Protein AF-A0A1B6CCC5-F1 (afdb_monomer_lite)

Sequence (140 aa):
PVSEVISKETAPIFQSRTALQINTQFLEAHSNNLQYIFQGARMMYLINPQRKDEAFKLATSLDSSLEGVTIEICTKVLNALQNGEFGDIGDAANDYMTRCHARFPLAQAFGSSSSTTPLISPSLGPWSHVLESQENCVSN

Structure (mmCIF, N/CA/C/O backbone):
data_AF-A0A1B6CCC5-F1
#
_entry.id   AF-A0A1B6CCC5-F1
#
loop_
_atom_site.group_PDB
_atom_site.id
_atom_site.type_symbol
_atom_site.label_atom_id
_atom_site.label_alt_id
_atom_site.label_comp_id
_atom_site.label_asym_id
_atom_site.label_entity_id
_atom_site.label_seq_id
_atom_site.pdbx_PDB_ins_code
_atom_site.Cartn_x
_atom_site.Cartn_y
_atom_site.Cartn_z
_atom_site.occupancy
_atom_site.B_iso_or_equiv
_atom_site.auth_seq_id
_atom_site.auth_comp_id
_atom_site.auth_asym_id
_atom_site.auth_atom_id
_atom_site.pdbx_PDB_model_num
ATOM 1 N N . PRO A 1 1 ? -28.968 2.505 23.396 1.00 71.06 1 PRO A N 1
ATOM 2 C CA . PRO A 1 1 ? -27.725 3.163 22.912 1.00 71.06 1 PRO A CA 1
ATOM 3 C C . PRO A 1 1 ? -27.184 2.433 21.672 1.00 71.06 1 PRO A C 1
ATOM 5 O O . PRO A 1 1 ? -27.009 1.223 21.722 1.00 71.06 1 PRO A O 1
ATOM 8 N N . VAL A 1 2 ? -26.967 3.125 20.548 1.00 88.25 2 VAL A N 1
ATOM 9 C CA . VAL A 1 2 ? -26.541 2.497 19.273 1.00 88.25 2 VAL A CA 1
ATOM 10 C C . VAL A 1 2 ? -25.200 1.757 19.406 1.00 88.25 2 VAL A C 1
ATOM 12 O O . VAL A 1 2 ? -25.023 0.689 18.829 1.00 88.25 2 VAL A O 1
ATOM 15 N N . SER A 1 3 ? -24.286 2.271 20.231 1.00 88.94 3 SER A N 1
ATOM 16 C CA . SER A 1 3 ? -22.985 1.648 20.507 1.00 88.94 3 SER A CA 1
ATOM 17 C C . SER A 1 3 ? -23.089 0.257 21.137 1.00 88.94 3 SER A C 1
ATOM 19 O O . SER A 1 3 ? -22.288 -0.614 20.826 1.00 88.94 3 SER A O 1
ATOM 21 N N . GLU A 1 4 ? -24.081 0.022 21.994 1.00 91.69 4 GLU A N 1
ATOM 22 C CA . GLU A 1 4 ? -24.285 -1.265 22.667 1.00 91.69 4 GLU A CA 1
ATOM 23 C C . GLU A 1 4 ? -24.749 -2.348 21.686 1.00 91.69 4 GLU A C 1
ATOM 25 O O . GLU A 1 4 ? -24.262 -3.476 21.726 1.00 91.69 4 GLU A O 1
ATOM 30 N N . VAL A 1 5 ? -25.624 -1.975 20.745 1.00 93.88 5 VAL A N 1
ATOM 31 C CA . VAL A 1 5 ? -26.058 -2.857 19.655 1.00 93.88 5 VAL A CA 1
ATOM 32 C C . VAL A 1 5 ? -24.872 -3.201 18.758 1.00 93.88 5 VAL A C 1
ATOM 34 O O . VAL A 1 5 ? -24.628 -4.374 18.507 1.00 93.88 5 VAL A O 1
ATOM 37 N N . ILE A 1 6 ? -24.084 -2.205 18.339 1.00 91.00 6 ILE A N 1
ATOM 38 C CA . ILE A 1 6 ? -22.898 -2.438 17.500 1.00 91.00 6 ILE A CA 1
ATOM 39 C C . ILE A 1 6 ? -21.917 -3.379 18.204 1.00 91.00 6 ILE A C 1
ATOM 41 O O . ILE A 1 6 ? -21.471 -4.352 17.601 1.00 91.00 6 ILE A O 1
ATOM 45 N N . SER A 1 7 ? -21.610 -3.142 19.480 1.00 87.69 7 SER A N 1
ATOM 46 C CA . SER A 1 7 ? -20.710 -4.010 20.246 1.00 87.69 7 SER A CA 1
ATOM 47 C C . SER A 1 7 ? -21.225 -5.446 20.325 1.00 87.69 7 SER A C 1
ATOM 49 O O . SER A 1 7 ? -20.455 -6.383 20.127 1.00 87.69 7 SER A O 1
ATOM 51 N N . LYS A 1 8 ? -22.527 -5.635 20.566 1.00 91.44 8 LYS A N 1
ATOM 52 C CA . LYS A 1 8 ? -23.142 -6.964 20.634 1.00 91.44 8 LYS A CA 1
ATOM 53 C C . LYS A 1 8 ? -23.093 -7.695 19.288 1.00 91.44 8 LYS A C 1
ATOM 55 O O . LYS A 1 8 ? -22.685 -8.852 19.250 1.00 91.44 8 LYS A O 1
ATOM 60 N N . GLU A 1 9 ? -23.471 -7.027 18.200 1.00 92.69 9 GLU A N 1
ATOM 61 C CA . GLU A 1 9 ? -23.547 -7.641 16.866 1.00 92.69 9 GLU A CA 1
ATOM 62 C C . GLU A 1 9 ? -22.162 -7.868 16.238 1.00 92.69 9 GLU A C 1
ATOM 64 O O . GLU A 1 9 ? -21.977 -8.783 15.439 1.00 92.69 9 GLU A O 1
ATOM 69 N N . THR A 1 10 ? -21.156 -7.074 16.616 1.00 91.12 10 THR A N 1
ATOM 70 C CA . THR A 1 10 ? -19.781 -7.227 16.109 1.00 91.12 10 THR A CA 1
ATOM 71 C C . THR A 1 10 ? -18.912 -8.164 16.947 1.00 91.12 10 THR A C 1
ATOM 73 O O . THR A 1 10 ? -17.887 -8.645 16.454 1.00 91.12 10 THR A O 1
ATOM 76 N N . ALA A 1 11 ? -19.319 -8.489 18.179 1.00 89.94 11 ALA A N 1
ATOM 77 C CA . ALA A 1 11 ? -18.578 -9.379 19.072 1.00 89.94 11 ALA A CA 1
ATOM 78 C C . ALA A 1 11 ? -18.213 -10.746 18.451 1.00 89.94 11 ALA A C 1
ATOM 80 O O . ALA A 1 11 ? -17.062 -11.159 18.620 1.00 89.94 11 ALA A O 1
ATOM 81 N N . PRO A 1 12 ? -19.090 -11.436 17.689 1.00 91.44 12 PRO A N 1
ATOM 82 C CA . PRO A 1 12 ? -18.740 -12.713 17.058 1.00 91.44 12 PRO A CA 1
ATOM 83 C C . PRO A 1 12 ? -17.632 -12.589 16.004 1.00 91.44 12 PRO A C 1
ATOM 85 O O . PRO A 1 12 ? -16.860 -13.525 15.798 1.00 91.44 12 PRO A O 1
ATOM 88 N N . ILE A 1 13 ? -17.549 -11.430 15.347 1.00 89.88 13 ILE A N 1
ATOM 89 C CA . ILE A 1 13 ? -16.612 -11.157 14.254 1.00 89.88 13 ILE A CA 1
ATOM 90 C C . ILE A 1 13 ? -15.263 -10.719 14.835 1.00 89.88 13 ILE A C 1
ATOM 92 O O . ILE A 1 13 ? -14.214 -11.287 14.524 1.00 89.88 13 ILE A O 1
ATOM 96 N N . PHE A 1 14 ? -15.279 -9.723 15.722 1.00 90.00 14 PHE A N 1
ATOM 97 C CA . PHE A 1 14 ? -14.055 -9.127 16.254 1.00 90.00 14 PHE A CA 1
ATOM 98 C C . PHE A 1 14 ? -13.472 -9.911 17.424 1.00 90.00 14 PHE A C 1
ATOM 100 O O . PHE A 1 14 ? -12.259 -9.877 17.614 1.00 90.00 14 PHE A O 1
ATOM 107 N N . GLN A 1 15 ? -14.280 -10.684 18.157 1.00 90.50 15 GLN A N 1
ATOM 108 C CA . GLN A 1 15 ? -13.827 -11.521 19.276 1.00 90.50 15 GLN A CA 1
ATOM 109 C C . GLN A 1 15 ? -12.971 -10.725 20.278 1.00 90.50 15 GLN A C 1
ATOM 111 O O . GLN A 1 15 ? -11.896 -11.158 20.684 1.00 90.50 15 GLN A O 1
ATOM 116 N N . SER A 1 16 ? -13.415 -9.509 20.612 1.00 87.56 16 SER A N 1
ATOM 117 C CA . SER A 1 16 ? -12.715 -8.558 21.494 1.00 87.56 16 SER A CA 1
ATOM 118 C C . SER A 1 16 ? -11.344 -8.061 21.002 1.00 87.56 16 SER A C 1
ATOM 120 O O . SER A 1 16 ? -10.644 -7.377 21.747 1.00 87.56 16 SER A O 1
ATOM 122 N N . ARG A 1 17 ? -10.949 -8.361 19.758 1.00 93.31 17 ARG A N 1
ATOM 123 C CA . ARG A 1 17 ? -9.718 -7.841 19.149 1.00 93.31 17 ARG A CA 1
ATOM 124 C C . ARG A 1 17 ? -9.920 -6.408 18.670 1.00 93.31 17 ARG A C 1
ATOM 126 O O . ARG A 1 17 ? -10.967 -6.043 18.141 1.00 93.31 17 ARG A O 1
ATOM 133 N N . THR A 1 18 ? -8.874 -5.607 18.809 1.00 94.00 18 THR A N 1
ATOM 134 C CA . THR A 1 18 ? -8.803 -4.263 18.226 1.00 94.00 18 THR A CA 1
ATOM 135 C C . THR A 1 18 ? -8.609 -4.334 16.710 1.00 94.00 18 THR A C 1
ATOM 137 O O . THR A 1 18 ? -8.080 -5.318 16.189 1.00 94.00 18 THR A O 1
ATOM 140 N N . ALA A 1 19 ? -8.962 -3.261 15.993 1.00 94.31 19 ALA A N 1
ATOM 141 C CA . ALA A 1 19 ? -8.705 -3.156 14.554 1.00 94.31 19 ALA A CA 1
ATOM 142 C C . ALA A 1 19 ? -7.219 -3.381 14.213 1.00 94.31 19 ALA A C 1
ATOM 144 O O . ALA A 1 19 ? -6.905 -4.039 13.225 1.00 94.31 19 ALA A O 1
ATOM 145 N N . LEU A 1 20 ? -6.309 -2.900 15.073 1.00 95.50 20 LEU A N 1
ATOM 146 C CA . LEU A 1 20 ? -4.872 -3.128 14.933 1.00 95.50 20 LEU A CA 1
ATOM 147 C C . LEU A 1 20 ? -4.532 -4.620 15.002 1.00 95.50 20 LEU A C 1
ATOM 149 O O . LEU A 1 20 ? -3.846 -5.119 14.120 1.00 95.50 20 LEU A O 1
ATOM 153 N N . GLN A 1 21 ? -5.034 -5.337 16.012 1.00 96.56 21 GLN A N 1
ATOM 154 C CA . GLN A 1 21 ? -4.786 -6.776 16.165 1.00 96.56 21 GLN A CA 1
ATOM 155 C C . GLN A 1 21 ? -5.343 -7.582 14.988 1.00 96.56 21 GLN A C 1
ATOM 157 O O . GLN A 1 21 ? -4.666 -8.478 14.491 1.00 96.56 21 GLN A O 1
ATOM 162 N N . ILE A 1 22 ? -6.548 -7.242 14.520 1.00 96.81 22 ILE A N 1
ATOM 163 C CA . ILE A 1 22 ? -7.168 -7.895 13.361 1.00 96.81 22 ILE A CA 1
ATOM 164 C C . ILE A 1 22 ? -6.312 -7.675 12.110 1.00 96.81 22 ILE A C 1
ATOM 166 O O . ILE A 1 22 ? -6.020 -8.630 11.394 1.00 96.81 22 ILE A O 1
ATOM 170 N N . ASN A 1 23 ? -5.871 -6.439 11.8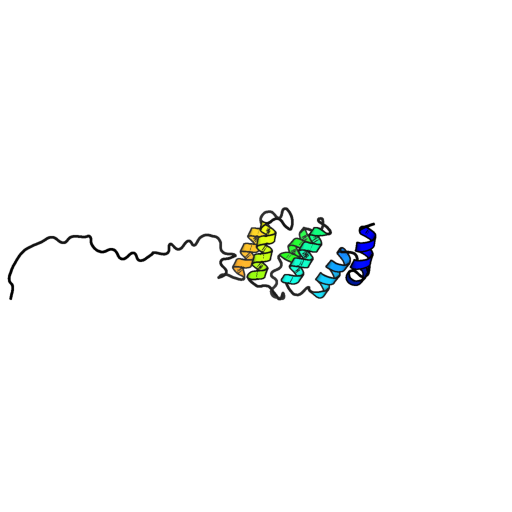64 1.00 97.88 23 ASN A N 1
ATOM 171 C CA . ASN A 1 23 ? -5.067 -6.123 10.691 1.00 97.88 23 ASN A CA 1
ATOM 172 C C . ASN A 1 23 ? -3.672 -6.765 10.736 1.00 97.88 23 ASN A C 1
ATOM 174 O O . ASN A 1 23 ? -3.198 -7.271 9.722 1.00 97.88 23 ASN A O 1
ATOM 178 N N . THR A 1 24 ? -3.028 -6.786 11.907 1.00 97.12 24 THR A N 1
ATOM 179 C CA . THR A 1 24 ? -1.746 -7.478 12.099 1.00 97.12 24 THR A CA 1
ATOM 180 C C . THR A 1 24 ? -1.885 -8.968 11.793 1.00 97.12 24 THR A C 1
ATOM 182 O O . THR A 1 24 ? -1.137 -9.484 10.969 1.00 97.12 24 THR A O 1
ATOM 185 N N . GLN A 1 25 ? -2.895 -9.635 12.361 1.00 97.06 25 GLN A N 1
ATOM 186 C CA . GLN A 1 25 ? -3.141 -11.056 12.106 1.00 97.06 25 GLN A CA 1
ATOM 187 C C . GLN A 1 25 ? -3.438 -11.335 10.623 1.00 97.06 25 GLN A C 1
ATOM 189 O O . GLN A 1 25 ? -2.990 -12.339 10.074 1.00 97.06 25 GLN A O 1
ATOM 194 N N . PHE A 1 26 ? -4.183 -10.445 9.963 1.00 97.62 26 PHE A N 1
ATOM 195 C CA . PHE A 1 26 ? -4.476 -10.556 8.535 1.00 97.62 26 PHE A CA 1
ATOM 196 C C . PHE A 1 26 ? -3.206 -10.459 7.677 1.00 97.62 26 PHE A C 1
ATOM 198 O O . PHE A 1 26 ? -3.011 -11.271 6.774 1.00 97.62 26 PHE A O 1
ATOM 205 N N . LEU A 1 27 ? -2.321 -9.504 7.976 1.00 97.69 27 LEU A N 1
ATOM 206 C CA . LEU A 1 27 ? -1.043 -9.354 7.277 1.00 97.69 27 LEU A CA 1
ATOM 207 C C . LEU A 1 27 ? -0.114 -10.552 7.503 1.00 97.69 27 LEU A C 1
ATOM 209 O O . LEU A 1 27 ? 0.528 -10.999 6.557 1.00 97.69 27 LEU A O 1
ATOM 213 N N . GLU A 1 28 ? -0.069 -11.100 8.718 1.00 97.25 28 GLU A N 1
ATOM 214 C CA . GLU A 1 28 ? 0.709 -12.305 9.031 1.00 97.25 28 GLU A CA 1
ATOM 215 C C . GLU A 1 28 ? 0.217 -13.518 8.227 1.00 97.25 28 GLU A C 1
ATOM 217 O O . GLU A 1 28 ? 1.020 -14.214 7.600 1.00 97.25 28 GLU A O 1
ATOM 222 N N . ALA A 1 29 ? -1.103 -13.730 8.181 1.00 97.56 29 ALA A N 1
ATOM 223 C CA . ALA A 1 29 ? -1.729 -14.856 7.486 1.00 97.56 29 ALA A CA 1
ATOM 224 C C . ALA A 1 29 ? -1.630 -14.782 5.951 1.00 97.56 29 ALA A C 1
ATOM 226 O O . ALA A 1 29 ? -1.753 -15.806 5.280 1.00 97.56 29 ALA A O 1
ATOM 227 N N . HIS A 1 30 ? -1.422 -13.587 5.392 1.00 96.69 30 HIS A N 1
ATOM 228 C CA . HIS A 1 30 ? -1.462 -13.339 3.948 1.00 96.69 30 HIS A CA 1
ATOM 229 C C . HIS A 1 30 ? -0.231 -12.584 3.421 1.00 96.69 30 HIS A C 1
ATOM 231 O O . HIS A 1 30 ? -0.302 -11.852 2.432 1.00 96.69 30 HIS A O 1
ATOM 237 N N . SER A 1 31 ? 0.914 -12.784 4.073 1.00 95.56 31 SER A N 1
ATOM 238 C CA . SER A 1 31 ? 2.184 -12.093 3.803 1.00 95.56 31 SER A CA 1
ATOM 239 C C . SER A 1 31 ? 2.854 -12.448 2.469 1.00 95.56 31 SER A C 1
ATOM 241 O O . SER A 1 31 ? 3.856 -11.830 2.113 1.00 95.56 31 SER A O 1
ATOM 243 N N . ASN A 1 32 ? 2.314 -13.405 1.710 1.00 96.75 32 ASN A N 1
ATOM 244 C CA . ASN A 1 32 ? 2.863 -13.857 0.432 1.00 96.75 32 ASN A CA 1
ATOM 245 C C . ASN A 1 32 ? 2.077 -13.376 -0.797 1.00 96.75 32 ASN A C 1
ATOM 247 O O . ASN A 1 32 ? 2.459 -13.733 -1.904 1.00 96.75 32 ASN A O 1
ATOM 251 N N . ASN A 1 33 ? 0.996 -12.601 -0.654 1.00 97.94 33 ASN A N 1
ATOM 252 C CA . ASN A 1 33 ? 0.162 -12.203 -1.792 1.00 97.94 33 ASN A CA 1
ATOM 253 C C . ASN A 1 33 ? -0.117 -10.696 -1.797 1.00 97.94 33 ASN A C 1
ATOM 255 O O . ASN A 1 33 ? -0.726 -10.156 -0.869 1.00 97.94 33 ASN A O 1
ATOM 259 N N . LEU A 1 34 ? 0.288 -10.022 -2.877 1.00 98.12 34 LEU A N 1
ATOM 260 C CA . LEU A 1 34 ? 0.249 -8.562 -2.980 1.00 98.12 34 LEU A CA 1
ATOM 261 C C . LEU A 1 34 ? -1.158 -7.982 -2.783 1.00 98.12 34 LEU A C 1
ATOM 263 O O . LEU A 1 34 ? -1.295 -6.931 -2.162 1.00 98.12 34 LEU A O 1
ATOM 267 N N . GLN A 1 35 ? -2.208 -8.656 -3.263 1.00 97.75 35 GLN A N 1
ATOM 268 C CA . GLN A 1 35 ? -3.579 -8.165 -3.107 1.00 97.75 35 GLN A CA 1
ATOM 269 C C . GLN A 1 35 ? -3.960 -8.028 -1.628 1.00 97.75 35 GLN A C 1
ATOM 271 O O . GLN A 1 35 ? -4.562 -7.027 -1.231 1.00 97.75 35 GLN A O 1
ATOM 276 N N . TYR A 1 36 ? -3.626 -9.031 -0.816 1.00 98.19 36 TYR A N 1
ATOM 277 C CA . TYR A 1 36 ? -3.954 -9.033 0.606 1.00 98.19 36 TYR A CA 1
ATOM 278 C C . TYR A 1 36 ? -3.046 -8.073 1.371 1.00 98.19 36 TYR A C 1
ATOM 280 O O . TYR A 1 36 ? -3.545 -7.243 2.131 1.00 98.19 36 TYR A O 1
ATOM 288 N N . ILE A 1 37 ? -1.740 -8.093 1.091 1.00 98.38 37 ILE A N 1
ATOM 289 C CA . ILE A 1 37 ? -0.781 -7.148 1.679 1.00 98.38 37 ILE A CA 1
ATOM 290 C C . ILE A 1 37 ? -1.229 -5.705 1.436 1.00 98.38 37 ILE A C 1
ATOM 292 O O . ILE A 1 37 ? -1.229 -4.903 2.365 1.00 98.38 37 ILE A O 1
ATOM 296 N N . PHE A 1 38 ? -1.684 -5.382 0.223 1.00 98.31 38 PHE A N 1
ATOM 297 C CA . PHE A 1 38 ? -2.175 -4.051 -0.118 1.00 98.31 38 PHE A CA 1
ATOM 298 C C . PHE A 1 38 ? -3.368 -3.616 0.744 1.00 98.31 38 PHE A C 1
ATOM 300 O O . PHE A 1 38 ? -3.368 -2.501 1.267 1.00 98.31 38 PHE A O 1
ATOM 307 N N . GLN A 1 39 ? -4.367 -4.482 0.955 1.00 98.12 39 GLN A N 1
ATOM 308 C CA . GLN A 1 39 ? -5.507 -4.136 1.817 1.00 98.12 39 GLN A CA 1
ATOM 309 C C . GLN A 1 39 ? -5.091 -3.975 3.281 1.00 98.12 39 GLN A C 1
ATOM 311 O O . GLN A 1 39 ? -5.525 -3.031 3.945 1.00 98.12 39 GLN A O 1
ATOM 316 N N . GLY A 1 40 ? -4.209 -4.849 3.771 1.00 98.25 40 GLY A N 1
ATOM 317 C CA . GLY A 1 40 ? -3.692 -4.741 5.131 1.00 98.25 40 GLY A CA 1
ATOM 318 C C . GLY A 1 40 ? -2.830 -3.490 5.336 1.00 98.25 40 GLY A C 1
ATOM 319 O O . GLY A 1 40 ? -2.906 -2.842 6.378 1.00 98.25 40 GLY A O 1
ATOM 320 N N . ALA A 1 41 ? -2.067 -3.082 4.323 1.00 98.06 41 ALA A N 1
ATOM 321 C CA . ALA A 1 41 ? -1.302 -1.841 4.323 1.00 98.06 41 ALA A CA 1
ATOM 322 C C . ALA A 1 41 ? -2.205 -0.597 4.338 1.00 98.06 41 ALA A C 1
ATOM 324 O O . ALA A 1 41 ? -1.989 0.304 5.147 1.00 98.06 41 ALA A O 1
ATOM 325 N N . ARG A 1 42 ? -3.260 -0.557 3.512 1.00 97.69 42 ARG A N 1
ATOM 326 C CA . ARG A 1 42 ? -4.254 0.536 3.547 1.00 97.69 42 ARG A CA 1
ATOM 327 C C . ARG A 1 42 ? -4.874 0.672 4.934 1.00 97.69 42 ARG A C 1
ATOM 329 O O . ARG A 1 42 ? -4.921 1.762 5.499 1.00 97.69 42 ARG A O 1
ATOM 336 N N . MET A 1 43 ? -5.298 -0.452 5.510 1.00 98.06 43 MET A N 1
ATOM 337 C CA . MET A 1 43 ? -5.874 -0.481 6.850 1.00 98.06 43 MET A CA 1
ATOM 338 C C . MET A 1 43 ? -4.847 -0.089 7.926 1.00 98.06 43 MET A C 1
ATOM 340 O O . MET A 1 43 ? -5.194 0.597 8.884 1.00 98.06 43 MET A O 1
ATOM 344 N N . MET A 1 44 ? -3.572 -0.455 7.758 1.00 98.00 44 MET A N 1
ATOM 345 C CA . MET A 1 44 ? -2.491 -0.051 8.660 1.00 98.00 44 MET A CA 1
ATOM 346 C C . MET A 1 44 ? -2.365 1.473 8.732 1.00 98.00 44 MET A C 1
ATOM 348 O O . MET A 1 44 ? -2.318 2.019 9.835 1.00 98.00 44 MET A O 1
ATOM 352 N N . TYR A 1 45 ? -2.349 2.146 7.579 1.00 97.62 45 TYR A N 1
ATOM 353 C CA . TYR A 1 45 ? -2.301 3.606 7.517 1.00 97.62 45 TYR A CA 1
ATOM 354 C C . TYR A 1 45 ? -3.575 4.245 8.089 1.00 97.62 45 TYR A C 1
ATOM 356 O O . TYR A 1 45 ? -3.484 5.189 8.872 1.00 97.62 45 TYR A O 1
ATOM 364 N N . LEU A 1 46 ? -4.750 3.687 7.775 1.00 97.06 46 LEU A N 1
ATOM 365 C CA . LEU A 1 46 ? -6.034 4.180 8.279 1.00 97.06 46 LEU A CA 1
ATOM 366 C C . LEU A 1 46 ? -6.131 4.118 9.813 1.00 97.06 46 LEU A C 1
ATOM 368 O O . LEU A 1 46 ? -6.630 5.051 10.438 1.00 97.06 46 LEU A O 1
ATOM 372 N N . ILE A 1 47 ? -5.653 3.029 10.423 1.00 97.12 47 ILE A N 1
ATOM 373 C CA . ILE A 1 47 ? -5.650 2.850 11.883 1.00 97.12 47 ILE A CA 1
ATOM 374 C C . ILE A 1 47 ? -4.594 3.741 12.541 1.00 97.12 47 ILE A C 1
ATOM 376 O O . ILE A 1 47 ? -4.842 4.307 13.605 1.00 97.12 47 ILE A O 1
ATOM 380 N N . ASN A 1 48 ? -3.399 3.823 11.950 1.00 95.62 48 ASN A N 1
ATOM 381 C CA . ASN A 1 48 ? -2.291 4.591 12.498 1.00 95.62 48 ASN A CA 1
ATOM 382 C C . ASN A 1 48 ? -1.511 5.319 11.388 1.00 95.62 48 ASN A C 1
ATOM 384 O O . ASN A 1 48 ? -0.564 4.754 10.829 1.00 95.62 48 ASN A O 1
ATOM 388 N N . PRO A 1 49 ? -1.816 6.607 11.145 1.00 95.56 49 PRO A N 1
ATOM 389 C CA . PRO A 1 49 ? -1.131 7.403 10.131 1.00 95.56 49 PRO A CA 1
ATOM 390 C C . PRO A 1 49 ? 0.382 7.553 10.349 1.00 95.56 49 PRO A C 1
ATOM 392 O O . PRO A 1 49 ? 1.105 7.824 9.395 1.00 95.56 49 PRO A O 1
ATOM 395 N N . GLN A 1 50 ? 0.893 7.344 11.571 1.00 95.88 50 GLN A N 1
ATOM 396 C CA . GLN A 1 50 ? 2.339 7.379 11.847 1.00 95.88 50 GLN A CA 1
ATOM 397 C C . GLN A 1 50 ? 3.092 6.201 11.212 1.00 95.88 50 GLN A C 1
ATOM 399 O O . GLN A 1 50 ? 4.306 6.263 11.054 1.00 95.88 50 GLN A O 1
ATOM 404 N N . ARG A 1 51 ? 2.385 5.137 10.811 1.00 95.75 51 ARG A N 1
ATOM 405 C CA . ARG A 1 51 ? 2.957 3.984 10.096 1.00 95.75 51 ARG A CA 1
ATOM 406 C C . ARG A 1 51 ? 2.897 4.140 8.574 1.00 95.75 51 ARG A C 1
ATOM 408 O O . ARG A 1 51 ? 2.994 3.144 7.862 1.00 95.75 51 ARG A O 1
ATOM 415 N N . LYS A 1 52 ? 2.735 5.369 8.065 1.00 95.31 52 LYS A N 1
ATOM 416 C CA . LYS A 1 52 ? 2.645 5.673 6.626 1.00 95.31 52 LYS A CA 1
ATOM 417 C C . LYS A 1 52 ? 3.739 4.987 5.812 1.00 95.31 52 LYS A C 1
ATOM 419 O O . LYS A 1 52 ? 3.425 4.281 4.862 1.00 95.31 52 LYS A O 1
ATOM 424 N N . ASP A 1 53 ? 4.999 5.163 6.199 1.00 95.25 53 ASP A N 1
ATOM 425 C CA . ASP A 1 53 ? 6.136 4.672 5.412 1.00 95.25 53 ASP A CA 1
ATOM 426 C C . ASP A 1 53 ? 6.181 3.138 5.367 1.00 95.25 53 ASP A C 1
ATOM 428 O O . ASP A 1 53 ? 6.487 2.543 4.335 1.00 95.25 53 ASP A O 1
ATOM 432 N N . GLU A 1 54 ? 5.811 2.484 6.469 1.00 96.69 54 GLU A N 1
ATOM 433 C CA . GLU A 1 54 ? 5.702 1.028 6.544 1.00 96.69 54 GLU A CA 1
ATOM 434 C C . GLU A 1 54 ? 4.555 0.507 5.670 1.00 96.69 54 GLU A C 1
ATOM 436 O O . GLU A 1 54 ? 4.751 -0.403 4.861 1.00 96.69 54 GLU A O 1
ATOM 441 N N . ALA A 1 55 ? 3.376 1.121 5.783 1.00 97.06 55 ALA A N 1
ATOM 442 C CA . ALA A 1 55 ? 2.213 0.793 4.970 1.00 97.06 55 ALA A CA 1
ATOM 443 C C . ALA A 1 55 ? 2.510 0.982 3.473 1.00 97.06 55 ALA A C 1
ATOM 445 O O . ALA A 1 55 ? 2.257 0.087 2.668 1.00 97.06 55 ALA A O 1
ATOM 446 N N . PHE A 1 56 ? 3.123 2.106 3.101 1.00 96.94 56 PHE A N 1
ATOM 447 C CA . PHE A 1 56 ? 3.528 2.391 1.728 1.00 96.94 56 PHE A CA 1
ATOM 448 C C . PHE A 1 56 ? 4.516 1.344 1.198 1.00 96.94 56 PHE A C 1
ATOM 450 O O . PHE A 1 56 ? 4.336 0.813 0.098 1.00 96.94 56 PHE A O 1
ATOM 457 N N . LYS A 1 57 ? 5.539 0.992 1.987 1.00 96.81 57 LYS A N 1
ATOM 458 C CA . LYS A 1 57 ? 6.528 -0.025 1.607 1.00 96.81 57 LYS A CA 1
ATOM 459 C C . LYS A 1 57 ? 5.878 -1.389 1.356 1.00 96.81 57 LYS A C 1
ATOM 461 O O . LYS A 1 57 ? 6.224 -2.054 0.383 1.00 96.81 57 LYS A O 1
ATOM 466 N N . LEU A 1 58 ? 4.936 -1.796 2.208 1.00 97.25 58 LEU A N 1
ATOM 467 C CA . LEU A 1 58 ? 4.189 -3.045 2.040 1.00 97.25 58 LEU A CA 1
ATOM 468 C C . LEU A 1 58 ? 3.311 -3.013 0.782 1.00 97.25 58 LEU A C 1
ATOM 470 O O . LEU A 1 58 ? 3.372 -3.929 -0.035 1.00 97.25 58 LEU A O 1
ATOM 474 N N . ALA A 1 59 ? 2.539 -1.939 0.600 1.00 97.25 59 ALA A N 1
ATOM 475 C CA . ALA A 1 59 ? 1.615 -1.767 -0.521 1.00 97.25 59 ALA A CA 1
ATOM 476 C C . ALA A 1 59 ? 2.309 -1.757 -1.892 1.00 97.25 59 ALA A C 1
ATOM 478 O O . ALA A 1 59 ? 1.719 -2.179 -2.884 1.00 97.25 59 ALA A O 1
ATOM 479 N N . THR A 1 60 ? 3.551 -1.271 -1.953 1.00 97.62 60 THR A N 1
ATOM 480 C CA . THR A 1 60 ? 4.291 -1.058 -3.207 1.00 97.62 60 THR A CA 1
ATOM 481 C C . THR A 1 60 ? 5.381 -2.096 -3.477 1.00 97.62 60 THR A C 1
ATOM 483 O O . THR A 1 60 ? 6.207 -1.915 -4.384 1.00 97.62 60 THR A O 1
ATOM 486 N N . SER A 1 61 ? 5.392 -3.196 -2.720 1.00 96.50 61 SER A N 1
ATOM 487 C CA . SER A 1 61 ? 6.314 -4.304 -2.954 1.00 96.50 61 SER A CA 1
ATOM 488 C C . SER A 1 61 ? 6.017 -5.001 -4.284 1.00 96.50 61 SER A C 1
ATOM 490 O O . SER A 1 61 ? 4.868 -5.259 -4.633 1.00 96.50 61 SER A O 1
ATOM 492 N N . LEU A 1 62 ? 7.074 -5.313 -5.034 1.00 96.50 62 LEU A N 1
ATOM 493 C CA . LEU A 1 62 ? 7.022 -6.065 -6.293 1.00 96.50 62 LEU A CA 1
ATOM 494 C C . LEU A 1 62 ? 8.006 -7.243 -6.267 1.00 96.50 62 LEU A C 1
ATOM 496 O O . LEU A 1 62 ? 8.535 -7.633 -7.309 1.00 96.50 62 LEU A O 1
ATOM 500 N N . ASP A 1 63 ? 8.279 -7.775 -5.074 1.00 93.56 63 ASP A N 1
ATOM 501 C CA . ASP A 1 63 ? 9.165 -8.922 -4.880 1.00 93.56 63 ASP A CA 1
ATOM 502 C C . ASP A 1 63 ? 8.722 -10.113 -5.755 1.00 93.56 63 ASP A C 1
ATOM 504 O O . ASP A 1 63 ? 7.533 -10.343 -5.988 1.00 93.56 63 ASP A O 1
ATOM 508 N N . SER A 1 64 ? 9.682 -10.855 -6.305 1.00 90.62 64 SER A N 1
ATOM 509 C CA . SER A 1 64 ? 9.421 -12.031 -7.141 1.00 90.62 64 SER A CA 1
ATOM 510 C C . SER A 1 64 ? 8.787 -13.199 -6.381 1.00 90.62 64 SER A C 1
ATOM 512 O O . SER A 1 64 ? 8.146 -14.033 -7.011 1.00 90.62 64 SER A O 1
ATOM 514 N N . SER A 1 65 ? 8.963 -13.263 -5.060 1.00 94.19 65 SER A N 1
ATOM 515 C CA . SER A 1 65 ? 8.366 -14.281 -4.186 1.00 94.19 65 SER A CA 1
ATOM 516 C C . SER A 1 65 ? 6.884 -14.041 -3.892 1.00 94.19 65 SER A C 1
ATOM 518 O O . SER A 1 65 ? 6.208 -14.955 -3.423 1.00 94.19 65 SER A O 1
ATOM 520 N N . LEU A 1 66 ? 6.367 -12.839 -4.176 1.00 96.06 66 LEU A N 1
ATOM 521 C CA . LEU A 1 66 ? 4.964 -12.511 -3.957 1.00 96.06 66 LEU A CA 1
ATOM 522 C C . LEU A 1 66 ? 4.069 -13.098 -5.049 1.00 96.06 66 LEU A C 1
ATOM 524 O O . LEU A 1 66 ? 4.263 -12.892 -6.250 1.00 96.06 66 LEU A O 1
ATOM 528 N N . GLU A 1 67 ? 3.008 -13.750 -4.604 1.00 96.94 67 GLU A N 1
ATOM 529 C CA . GLU A 1 67 ? 1.854 -14.114 -5.405 1.00 96.94 67 GLU A CA 1
ATOM 530 C C . GLU A 1 67 ? 0.974 -12.885 -5.683 1.00 96.94 67 GLU A C 1
ATOM 532 O O . GLU A 1 67 ? 1.047 -11.851 -5.014 1.00 96.94 67 GLU A O 1
ATOM 537 N N . GLY A 1 68 ? 0.104 -12.985 -6.689 1.00 93.94 68 GLY A N 1
ATOM 538 C CA . GLY A 1 68 ? -0.879 -11.936 -6.976 1.00 93.94 68 GLY A CA 1
ATOM 539 C C . GLY A 1 68 ? -0.294 -10.635 -7.540 1.00 93.94 68 GLY A C 1
ATOM 540 O O . GLY A 1 68 ? -1.046 -9.684 -7.753 1.00 93.94 68 GLY A O 1
ATOM 541 N N . VAL A 1 69 ? 1.012 -10.585 -7.840 1.00 97.12 69 VAL A N 1
ATOM 542 C CA . VAL A 1 69 ? 1.646 -9.472 -8.565 1.00 97.12 69 VAL A CA 1
ATOM 543 C C . VAL A 1 69 ? 1.243 -9.543 -10.039 1.00 97.12 69 VAL A C 1
ATOM 545 O O . VAL A 1 69 ? 1.964 -10.067 -10.888 1.00 97.12 69 VAL A O 1
ATOM 548 N N . THR A 1 70 ? 0.044 -9.050 -10.326 1.00 97.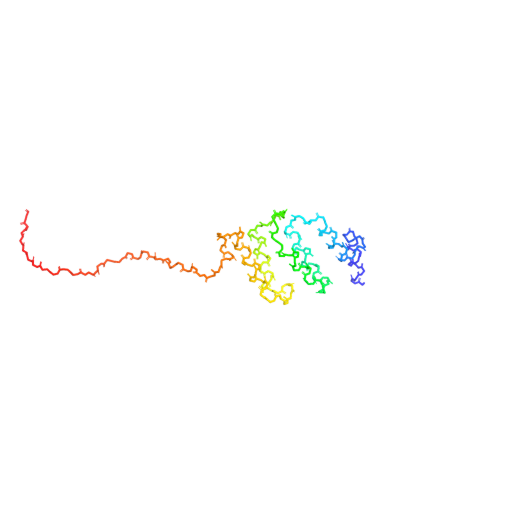25 70 THR A N 1
ATOM 549 C CA . THR A 1 70 ? -0.564 -8.988 -11.659 1.00 97.25 70 THR A CA 1
ATOM 550 C C . THR A 1 70 ? -0.718 -7.536 -12.100 1.00 97.25 70 THR A C 1
ATOM 552 O O . THR A 1 70 ? -0.726 -6.631 -11.265 1.00 97.25 70 THR A O 1
ATOM 555 N N . ILE A 1 71 ? -0.897 -7.310 -13.407 1.00 97.62 71 ILE A N 1
ATOM 556 C CA . ILE A 1 71 ? -1.162 -5.971 -13.957 1.00 97.62 71 ILE A CA 1
ATOM 557 C C . ILE A 1 71 ? -2.352 -5.326 -13.235 1.00 97.62 71 ILE A C 1
ATOM 559 O O . ILE A 1 71 ? -2.244 -4.188 -12.802 1.00 97.62 71 ILE A O 1
ATOM 563 N N . GLU A 1 72 ? -3.445 -6.065 -13.025 1.00 97.69 72 GLU A N 1
ATOM 564 C CA . GLU A 1 72 ? -4.648 -5.551 -12.361 1.00 97.69 72 GLU A CA 1
ATOM 565 C C . GLU A 1 72 ? -4.364 -5.043 -10.940 1.00 97.69 72 GLU A C 1
ATOM 567 O O . GLU A 1 72 ? -4.774 -3.937 -10.582 1.00 97.69 72 GLU A O 1
ATOM 572 N N . ILE A 1 73 ? -3.652 -5.829 -10.125 1.00 98.06 73 ILE A N 1
ATOM 573 C CA . ILE A 1 73 ? -3.331 -5.434 -8.748 1.00 98.06 73 ILE A CA 1
ATOM 574 C C . ILE A 1 73 ? -2.362 -4.255 -8.737 1.00 98.06 73 ILE A C 1
ATOM 576 O O . ILE A 1 73 ? -2.605 -3.288 -8.020 1.00 98.06 73 ILE A O 1
ATOM 580 N N . CYS A 1 74 ? -1.326 -4.274 -9.574 1.00 98.19 74 CYS A N 1
ATOM 581 C CA . CYS A 1 74 ? -0.399 -3.152 -9.701 1.00 98.19 74 CYS A CA 1
ATOM 582 C C . CYS A 1 74 ? -1.105 -1.864 -10.157 1.00 98.19 74 CYS A C 1
ATOM 584 O O . CYS A 1 74 ? -0.832 -0.793 -9.622 1.00 98.19 74 CYS A O 1
ATOM 586 N N . THR A 1 75 ? -2.073 -1.944 -11.075 1.00 98.00 75 THR A N 1
ATOM 587 C CA . THR A 1 75 ? -2.891 -0.789 -11.473 1.00 98.00 75 THR A CA 1
ATOM 588 C C . THR A 1 75 ? -3.749 -0.283 -10.313 1.00 98.00 75 THR A C 1
ATOM 590 O O . THR A 1 75 ? -3.821 0.924 -10.096 1.00 98.00 75 THR A O 1
ATOM 593 N N . LYS A 1 76 ? -4.359 -1.173 -9.517 1.00 98.19 76 LYS A N 1
ATOM 594 C CA . LYS A 1 76 ? -5.117 -0.772 -8.316 1.00 98.19 76 LYS A CA 1
ATOM 595 C C . LYS A 1 76 ? -4.233 -0.062 -7.289 1.00 98.19 76 LYS A C 1
ATOM 597 O O . LYS A 1 76 ? -4.654 0.957 -6.747 1.00 98.19 76 LYS A O 1
ATOM 602 N N . VAL A 1 77 ? -3.023 -0.572 -7.050 1.00 98.12 77 VAL A N 1
ATOM 603 C CA . VAL A 1 77 ? -2.045 0.074 -6.163 1.00 98.12 77 VAL A CA 1
ATOM 604 C C . VAL A 1 77 ? -1.688 1.457 -6.704 1.00 98.12 77 VAL A C 1
ATOM 606 O O . VAL A 1 77 ? -1.820 2.434 -5.975 1.00 98.12 77 VAL A O 1
ATOM 609 N N . LEU A 1 78 ? -1.314 1.564 -7.983 1.00 97.62 78 LEU A N 1
ATOM 610 C CA . LEU A 1 78 ? -0.946 2.839 -8.605 1.00 97.62 78 LEU A CA 1
ATOM 611 C C . LEU A 1 78 ? -2.072 3.878 -8.509 1.00 97.62 78 LEU A C 1
ATOM 613 O O . LEU A 1 78 ? -1.819 5.010 -8.102 1.00 97.62 78 LEU A O 1
ATOM 617 N N . ASN A 1 79 ? -3.313 3.485 -8.803 1.00 96.94 79 ASN A N 1
ATOM 618 C CA . ASN A 1 79 ? -4.469 4.373 -8.690 1.00 96.94 79 ASN A CA 1
ATOM 619 C C . ASN A 1 79 ? -4.670 4.861 -7.248 1.00 96.94 79 ASN A C 1
ATOM 621 O O . ASN A 1 79 ? -4.928 6.039 -7.030 1.00 96.94 79 ASN A O 1
ATOM 625 N N . ALA A 1 80 ? -4.519 3.987 -6.249 1.00 97.00 80 ALA A N 1
ATOM 626 C CA . ALA A 1 80 ? -4.638 4.381 -4.845 1.00 97.00 80 ALA A CA 1
ATOM 627 C C . ALA A 1 80 ? -3.540 5.369 -4.418 1.00 97.00 80 ALA A C 1
ATOM 629 O O . ALA A 1 80 ? -3.812 6.310 -3.671 1.00 97.00 80 ALA A O 1
ATOM 630 N N . LEU A 1 81 ? -2.313 5.190 -4.920 1.00 96.25 81 LEU A N 1
ATOM 631 C CA . LEU A 1 81 ? -1.219 6.141 -4.708 1.00 96.25 81 LEU A CA 1
ATOM 632 C C . LEU A 1 81 ? -1.549 7.510 -5.323 1.00 96.25 81 LEU A C 1
ATOM 634 O O . LEU A 1 81 ? -1.424 8.528 -4.650 1.00 96.25 81 LEU A O 1
ATOM 638 N N . GLN A 1 82 ? -2.023 7.532 -6.571 1.00 94.94 82 GLN A N 1
ATOM 639 C CA . GLN A 1 82 ? -2.404 8.762 -7.279 1.00 94.94 82 GLN A CA 1
ATOM 640 C C . GLN A 1 82 ? -3.607 9.470 -6.641 1.00 94.94 82 GLN A C 1
ATOM 642 O O . GLN A 1 82 ? -3.670 10.697 -6.639 1.00 94.94 82 GLN A O 1
ATOM 647 N N . ASN A 1 83 ? -4.530 8.709 -6.053 1.00 95.50 83 ASN A N 1
ATOM 648 C CA . ASN A 1 83 ? -5.685 9.234 -5.326 1.00 95.50 83 ASN A CA 1
ATOM 649 C C . ASN A 1 83 ? -5.341 9.724 -3.907 1.00 95.50 83 ASN A C 1
ATOM 651 O O . ASN A 1 83 ? -6.229 10.197 -3.198 1.00 95.50 83 ASN A O 1
ATOM 655 N N . GLY A 1 84 ? -4.082 9.605 -3.470 1.00 94.12 84 GLY A N 1
ATOM 656 C CA . GLY A 1 84 ? -3.635 10.079 -2.161 1.00 94.12 84 GLY A CA 1
ATOM 657 C C . GLY A 1 84 ? -4.099 9.215 -0.986 1.00 94.12 84 GLY A C 1
ATOM 658 O O . GLY A 1 84 ? -4.183 9.704 0.140 1.00 94.12 84 GLY A O 1
ATOM 659 N N . GLU A 1 85 ? -4.390 7.928 -1.201 1.00 94.62 85 GLU A N 1
ATOM 660 C CA . GLU A 1 85 ? -4.894 7.044 -0.135 1.00 94.62 85 GLU A CA 1
ATOM 661 C C . GLU A 1 85 ? -3.877 6.770 0.987 1.00 94.62 85 GLU A C 1
ATOM 663 O O . GLU A 1 85 ? -4.255 6.326 2.070 1.00 94.62 85 GLU A O 1
ATOM 668 N N . PHE A 1 86 ? -2.599 7.064 0.746 1.00 94.12 86 PHE A N 1
ATOM 669 C CA . PHE A 1 86 ? -1.519 7.005 1.737 1.00 94.12 86 PHE A CA 1
ATOM 670 C C . PHE A 1 86 ? -1.037 8.405 2.162 1.00 94.12 86 PHE A C 1
ATOM 672 O O . PHE A 1 86 ? 0.031 8.544 2.758 1.00 94.12 86 PHE A O 1
ATOM 679 N N . GLY A 1 87 ? -1.818 9.448 1.863 1.00 92.06 87 GLY A N 1
ATOM 680 C CA . GLY A 1 87 ? -1.434 10.843 2.059 1.00 92.06 87 GLY A CA 1
ATOM 681 C C . GLY A 1 87 ? -0.402 11.315 1.033 1.00 92.06 87 GLY A C 1
ATOM 682 O O . GLY A 1 87 ? -0.308 10.773 -0.066 1.00 92.06 87 GLY A O 1
ATOM 683 N N . ASP A 1 88 ? 0.373 12.339 1.395 1.00 91.25 88 ASP A N 1
ATOM 684 C CA . ASP A 1 88 ? 1.447 12.844 0.539 1.00 91.25 88 ASP A CA 1
ATOM 685 C C . ASP A 1 88 ? 2.623 11.853 0.483 1.00 91.25 88 ASP A C 1
ATOM 687 O O . ASP A 1 88 ? 3.228 11.493 1.508 1.00 91.25 88 ASP A O 1
ATOM 691 N N . ILE A 1 89 ? 2.909 11.411 -0.739 1.00 88.88 89 ILE A N 1
ATOM 692 C CA . ILE A 1 89 ? 3.935 10.430 -1.103 1.00 88.88 89 ILE A CA 1
ATOM 693 C C . ILE A 1 89 ? 4.928 10.989 -2.140 1.00 88.88 89 ILE A C 1
ATOM 695 O O . ILE A 1 89 ? 5.768 10.235 -2.633 1.00 88.88 89 ILE A O 1
ATOM 699 N N . GLY A 1 90 ? 4.844 12.282 -2.485 1.00 89.31 90 GLY A N 1
ATOM 700 C CA . GLY A 1 90 ? 5.688 12.908 -3.507 1.00 89.31 90 GLY A CA 1
ATOM 701 C C . GLY A 1 90 ? 5.705 12.130 -4.831 1.00 89.31 90 GLY A C 1
ATOM 702 O O . GLY A 1 90 ? 4.670 11.685 -5.325 1.00 89.31 90 GLY A O 1
ATOM 703 N N . ASP A 1 91 ? 6.901 11.902 -5.375 1.00 92.69 91 ASP A N 1
ATOM 704 C CA . ASP A 1 91 ? 7.102 11.210 -6.659 1.00 92.69 91 ASP A CA 1
ATOM 705 C C . ASP A 1 91 ? 6.993 9.675 -6.577 1.00 92.69 91 ASP A C 1
ATOM 707 O O . ASP A 1 91 ? 7.212 8.971 -7.569 1.00 92.69 91 ASP A O 1
ATOM 711 N N . ALA A 1 92 ? 6.644 9.113 -5.417 1.00 93.44 92 ALA A N 1
ATOM 712 C CA . ALA A 1 92 ? 6.683 7.668 -5.211 1.00 93.44 92 ALA A CA 1
ATOM 713 C C . ALA A 1 92 ? 5.654 6.896 -6.065 1.00 93.44 92 ALA A C 1
ATOM 715 O O . ALA A 1 92 ? 5.876 5.731 -6.399 1.00 93.44 92 ALA A O 1
ATOM 716 N N . ALA A 1 93 ? 4.560 7.544 -6.488 1.00 95.38 93 ALA A N 1
ATOM 717 C CA . ALA A 1 93 ? 3.633 6.973 -7.470 1.00 95.38 93 ALA A CA 1
ATOM 718 C C . ALA A 1 93 ? 4.301 6.772 -8.844 1.00 95.38 93 ALA A C 1
ATOM 720 O O . ALA A 1 93 ? 4.091 5.746 -9.491 1.00 95.38 93 ALA A O 1
ATOM 721 N N . ASN A 1 94 ? 5.144 7.718 -9.271 1.00 95.56 94 ASN A N 1
ATOM 722 C CA . ASN A 1 94 ? 5.878 7.635 -10.533 1.00 95.56 94 ASN A CA 1
ATOM 723 C C . ASN A 1 94 ? 7.012 6.594 -10.470 1.00 95.56 94 ASN A C 1
ATOM 725 O O . ASN A 1 94 ? 7.215 5.844 -11.429 1.00 95.56 94 ASN A O 1
ATOM 729 N N . ASP A 1 95 ? 7.702 6.485 -9.329 1.00 96.50 95 ASP A N 1
ATOM 730 C CA . ASP A 1 95 ? 8.647 5.385 -9.078 1.00 96.50 95 ASP A CA 1
ATOM 731 C C . ASP A 1 95 ? 7.948 4.020 -9.180 1.00 96.50 95 ASP A C 1
ATOM 733 O O . ASP A 1 95 ? 8.393 3.132 -9.913 1.00 96.50 95 ASP A O 1
ATOM 737 N N . TYR A 1 96 ? 6.804 3.865 -8.504 1.00 97.62 96 TYR A N 1
ATOM 738 C CA . TYR A 1 96 ? 6.038 2.623 -8.550 1.00 97.62 96 TYR A CA 1
ATOM 739 C C . TYR A 1 96 ? 5.571 2.285 -9.972 1.00 97.62 96 TYR A C 1
ATOM 741 O O . TYR A 1 96 ? 5.712 1.138 -10.403 1.00 97.62 96 TYR A O 1
ATOM 749 N N . MET A 1 97 ? 5.085 3.276 -10.729 1.00 97.12 97 MET A N 1
ATOM 750 C CA . MET A 1 97 ? 4.724 3.117 -12.142 1.00 97.12 97 MET A CA 1
ATOM 751 C C . MET A 1 97 ? 5.916 2.635 -12.978 1.00 97.12 97 MET A C 1
ATOM 753 O O . MET A 1 97 ? 5.784 1.670 -13.729 1.00 97.12 97 MET A O 1
ATOM 757 N N . THR A 1 98 ? 7.094 3.240 -12.798 1.00 97.12 98 THR A N 1
ATOM 758 C CA . THR A 1 98 ? 8.326 2.862 -13.511 1.00 97.12 98 THR A CA 1
ATOM 759 C C . THR A 1 98 ? 8.723 1.415 -13.216 1.00 97.12 98 THR A C 1
ATOM 761 O O . THR A 1 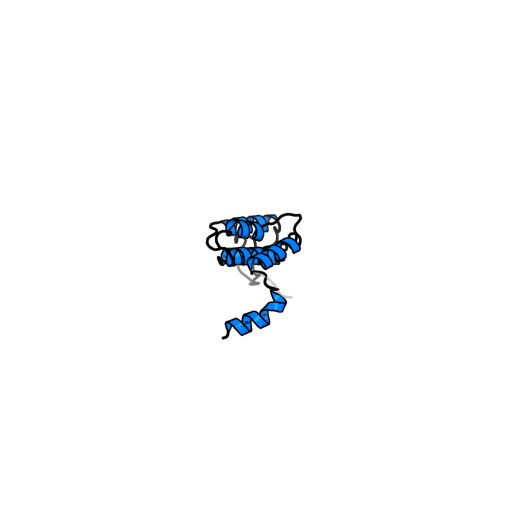98 ? 9.028 0.648 -14.134 1.00 97.12 98 THR A O 1
ATOM 764 N N . ARG A 1 99 ? 8.662 0.996 -11.946 1.00 97.44 99 ARG A N 1
ATOM 765 C CA . ARG A 1 99 ? 8.935 -0.396 -11.556 1.00 97.44 99 ARG A CA 1
ATOM 766 C C . ARG A 1 99 ? 7.892 -1.372 -12.107 1.00 97.44 99 ARG A C 1
ATOM 768 O O . ARG A 1 99 ? 8.254 -2.467 -12.539 1.00 97.44 99 ARG A O 1
ATOM 775 N N . CYS A 1 100 ? 6.617 -0.983 -12.149 1.00 97.50 100 CYS A N 1
ATOM 776 C CA . CYS A 1 100 ? 5.565 -1.786 -12.776 1.00 97.50 100 CYS A CA 1
ATOM 777 C C . CYS A 1 100 ? 5.780 -1.925 -14.289 1.00 97.50 100 CYS A C 1
ATOM 779 O O . CYS A 1 100 ? 5.631 -3.025 -14.814 1.00 97.50 100 CYS A O 1
ATOM 781 N N . HIS A 1 101 ? 6.196 -0.859 -14.977 1.00 97.56 101 HIS A N 1
ATOM 782 C CA . HIS A 1 101 ? 6.529 -0.897 -16.402 1.00 97.56 101 HIS A CA 1
ATOM 783 C C . HIS A 1 101 ? 7.724 -1.814 -16.689 1.00 97.56 101 HIS A C 1
ATOM 785 O O . HIS A 1 101 ? 7.684 -2.605 -17.626 1.00 97.56 101 HIS A O 1
ATOM 791 N N . ALA A 1 102 ? 8.763 -1.782 -15.846 1.00 96.12 102 ALA A N 1
ATOM 792 C CA . ALA A 1 102 ? 9.897 -2.700 -15.967 1.00 96.12 102 ALA A CA 1
ATOM 793 C C . ALA A 1 102 ? 9.475 -4.175 -15.828 1.00 96.12 102 ALA A C 1
ATOM 795 O O . ALA A 1 102 ? 10.000 -5.039 -16.530 1.00 96.12 102 ALA A O 1
ATOM 796 N N . ARG A 1 103 ? 8.505 -4.467 -14.950 1.00 95.38 103 ARG A N 1
ATOM 797 C CA . ARG A 1 103 ? 7.955 -5.820 -14.764 1.00 95.38 103 ARG A CA 1
ATOM 798 C C . ARG A 1 103 ? 6.971 -6.225 -15.866 1.00 95.38 103 ARG A C 1
ATOM 800 O O . ARG A 1 103 ? 6.913 -7.398 -16.225 1.00 95.38 103 ARG A O 1
ATOM 807 N N . PHE A 1 104 ? 6.214 -5.273 -16.406 1.00 95.62 104 PHE A N 1
ATOM 808 C CA . PHE A 1 104 ? 5.196 -5.493 -17.432 1.00 95.62 104 PHE A CA 1
ATOM 809 C C . PHE A 1 104 ? 5.384 -4.530 -18.620 1.00 95.62 104 PHE A C 1
ATOM 811 O O . PHE A 1 104 ? 4.570 -3.623 -18.801 1.00 95.62 104 PHE A O 1
ATOM 818 N N . PRO A 1 105 ? 6.404 -4.733 -19.479 1.00 95.44 105 PRO A N 1
ATOM 819 C CA . PRO A 1 105 ? 6.760 -3.765 -20.528 1.00 95.44 105 PRO A CA 1
ATOM 820 C C . PRO A 1 105 ? 5.669 -3.521 -21.576 1.00 95.44 105 PRO A C 1
ATOM 822 O O . PRO A 1 105 ? 5.675 -2.509 -22.265 1.00 95.44 105 PRO A O 1
ATOM 825 N N . LEU A 1 106 ? 4.738 -4.466 -21.726 1.00 95.44 106 LEU A N 1
ATOM 826 C CA . LEU A 1 106 ? 3.635 -4.383 -22.685 1.00 95.44 106 LEU A CA 1
ATOM 827 C C . LEU A 1 106 ? 2.349 -3.806 -22.071 1.00 95.44 106 LEU A C 1
ATOM 829 O O . LEU A 1 106 ? 1.363 -3.605 -22.779 1.00 95.44 106 LEU A O 1
ATOM 833 N N . ALA A 1 107 ? 2.318 -3.572 -20.756 1.00 94.69 107 ALA A N 1
ATOM 834 C CA . ALA A 1 107 ? 1.132 -3.072 -20.079 1.00 94.69 107 ALA A CA 1
ATOM 835 C C . ALA A 1 107 ? 1.010 -1.555 -20.266 1.00 94.69 107 ALA A C 1
ATOM 837 O O . ALA A 1 107 ? 1.722 -0.774 -19.636 1.00 94.69 107 ALA A O 1
ATOM 838 N N . GLN A 1 108 ? 0.039 -1.132 -21.079 1.00 92.56 108 GLN A N 1
ATOM 839 C CA . GLN A 1 108 ? -0.225 0.290 -21.336 1.00 92.56 108 GLN A CA 1
ATOM 840 C C . GLN A 1 108 ? -0.556 1.087 -20.066 1.00 92.56 108 GLN A C 1
ATOM 842 O O . GLN A 1 108 ? -0.273 2.277 -20.012 1.00 92.56 108 GLN A O 1
ATOM 847 N N . ALA A 1 109 ? -1.084 0.429 -19.028 1.00 91.25 109 ALA A N 1
ATOM 848 C CA . ALA A 1 109 ? -1.382 1.046 -17.735 1.00 91.25 109 ALA A CA 1
ATOM 849 C C . ALA A 1 109 ? -0.151 1.645 -17.025 1.00 91.25 109 ALA A C 1
ATOM 851 O O . ALA A 1 109 ? -0.318 2.465 -16.127 1.00 91.25 109 ALA A O 1
ATOM 852 N N . PHE A 1 110 ? 1.066 1.237 -17.405 1.00 94.50 110 PHE A N 1
ATOM 853 C CA . PHE A 1 110 ? 2.320 1.733 -16.825 1.00 94.50 110 PHE A CA 1
ATOM 854 C C . PHE A 1 110 ? 3.214 2.438 -17.851 1.00 94.50 110 PHE A C 1
ATOM 856 O O . PHE A 1 110 ? 4.331 2.830 -17.523 1.00 94.50 110 PHE A O 1
ATOM 863 N N . GLY A 1 111 ? 2.757 2.563 -19.100 1.00 84.00 111 GLY A N 1
ATOM 864 C CA . GLY A 1 111 ? 3.518 3.224 -20.150 1.00 84.00 111 GLY A CA 1
ATOM 865 C C . GLY A 1 111 ? 3.570 4.730 -19.922 1.00 84.00 111 GLY A C 1
ATOM 866 O O . GLY A 1 111 ? 2.552 5.360 -19.635 1.00 84.00 111 GLY A O 1
ATOM 867 N N . SER A 1 112 ? 4.745 5.328 -20.107 1.00 66.19 112 SER A N 1
ATOM 868 C CA . SER A 1 112 ? 4.852 6.768 -20.327 1.00 66.19 112 SER A CA 1
ATOM 869 C C . SER A 1 112 ? 4.004 7.096 -21.554 1.00 66.19 112 SER A C 1
ATOM 871 O O . SER A 1 112 ? 4.177 6.485 -22.609 1.00 66.19 112 SER A O 1
ATOM 873 N N . SER A 1 113 ? 3.063 8.024 -21.442 1.00 55.34 113 SER A N 1
ATOM 874 C CA . SER A 1 113 ? 2.253 8.504 -22.561 1.00 55.34 113 SER A CA 1
ATOM 875 C C . SER A 1 113 ? 3.132 9.185 -23.625 1.00 55.34 113 SER A C 1
ATOM 877 O O . SER A 1 113 ? 3.231 10.405 -23.687 1.00 55.34 113 SER A O 1
ATOM 879 N N . SER A 1 114 ? 3.810 8.409 -24.472 1.00 46.22 114 SER A N 1
ATOM 880 C CA . SER A 1 114 ? 4.626 8.932 -25.577 1.00 46.22 114 SER A CA 1
ATOM 881 C C . SER A 1 114 ? 4.614 8.068 -26.840 1.00 46.22 114 SER A C 1
ATOM 883 O O . SER A 1 114 ? 5.475 8.216 -27.702 1.00 46.22 114 SER A O 1
ATOM 885 N N . SER A 1 115 ? 3.599 7.222 -27.030 1.00 42.69 115 SER A N 1
ATOM 886 C CA . SER A 1 115 ? 3.316 6.649 -28.353 1.00 42.69 115 SER A CA 1
ATOM 887 C C . SER A 1 115 ? 1.838 6.756 -28.717 1.00 42.69 115 SER A C 1
ATOM 889 O O . SER A 1 115 ? 1.124 5.774 -28.879 1.00 42.69 115 SER A O 1
ATOM 891 N N . THR A 1 116 ? 1.388 7.993 -28.947 1.00 42.1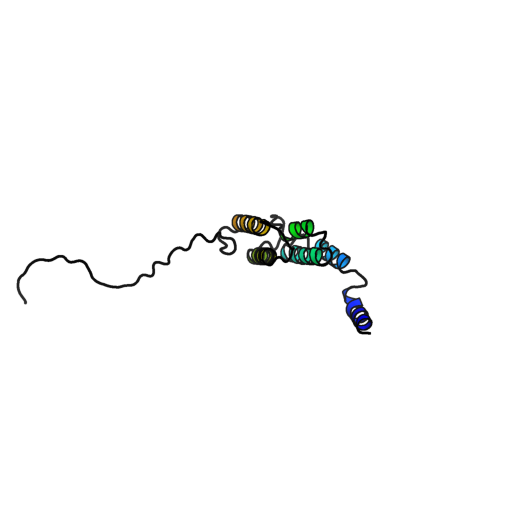2 116 THR A N 1
ATOM 892 C CA . THR A 1 116 ? 0.376 8.223 -29.982 1.00 42.12 116 THR A CA 1
ATOM 893 C C . THR A 1 116 ? 1.026 7.853 -31.312 1.00 42.12 116 THR A C 1
ATOM 895 O O . THR A 1 116 ? 1.638 8.688 -31.971 1.00 42.12 116 THR A O 1
ATOM 898 N N . THR A 1 117 ? 0.956 6.582 -31.699 1.00 44.75 117 THR A N 1
ATOM 899 C CA . THR A 1 117 ? 1.103 6.220 -33.107 1.00 44.75 117 THR A CA 1
ATOM 900 C C . THR A 1 117 ? -0.130 6.798 -33.802 1.00 44.75 117 THR A C 1
ATOM 902 O O . THR A 1 117 ? -1.242 6.395 -33.452 1.00 44.75 117 THR A O 1
ATOM 905 N N . PRO A 1 118 ? -0.007 7.766 -34.727 1.00 41.78 118 PRO A N 1
ATOM 906 C CA . PRO A 1 118 ? -1.165 8.178 -35.491 1.00 41.78 118 PRO A CA 1
ATOM 907 C C . PRO A 1 118 ? -1.605 6.956 -36.296 1.00 41.78 118 PRO A C 1
ATOM 909 O O . PRO A 1 118 ? -0.854 6.448 -37.128 1.00 41.78 118 PRO A O 1
ATOM 912 N N . LEU A 1 119 ? -2.808 6.453 -36.010 1.00 42.41 119 LEU A N 1
ATOM 913 C CA . LEU A 1 119 ? -3.515 5.554 -36.909 1.00 42.41 119 LEU A CA 1
ATOM 914 C C . LEU A 1 119 ? -3.665 6.311 -38.228 1.00 42.41 119 LEU A C 1
ATOM 916 O O . LEU A 1 119 ? -4.536 7.168 -38.366 1.00 42.41 119 LEU A O 1
ATOM 920 N N . ILE A 1 120 ? -2.778 6.027 -39.182 1.00 49.75 120 ILE A N 1
ATOM 921 C CA . ILE A 1 120 ? -2.981 6.391 -40.579 1.00 49.75 120 ILE A CA 1
ATOM 922 C C . ILE A 1 120 ? -4.245 5.645 -40.995 1.00 49.75 120 ILE A C 1
ATOM 924 O O . ILE A 1 120 ? -4.233 4.441 -41.241 1.00 49.75 120 ILE A O 1
ATOM 928 N N . SER A 1 121 ? -5.361 6.364 -40.983 1.00 50.75 121 SER A N 1
ATOM 929 C CA . SER A 1 121 ? -6.606 5.912 -41.578 1.00 50.75 121 SER A CA 1
ATOM 930 C C . SER A 1 121 ? -6.392 5.885 -43.095 1.00 50.75 121 SER A C 1
ATOM 932 O O . SER A 1 121 ? -6.023 6.921 -43.655 1.00 50.75 121 SER A O 1
ATOM 934 N N . PRO A 1 122 ? -6.564 4.747 -43.790 1.00 43.47 122 PRO A N 1
ATOM 935 C CA . PRO A 1 122 ? -6.477 4.730 -45.240 1.00 43.47 122 PRO A CA 1
ATOM 936 C C . PRO A 1 122 ? -7.763 5.340 -45.809 1.00 43.47 122 PRO A C 1
ATOM 938 O O . PRO A 1 122 ? -8.722 4.633 -46.115 1.00 43.47 122 PRO A O 1
ATOM 941 N N . SER A 1 123 ? -7.807 6.667 -45.946 1.00 43.94 123 SER A N 1
ATOM 942 C CA . SER A 1 123 ? -8.839 7.305 -46.758 1.00 43.94 123 SER A CA 1
ATOM 943 C C . SER A 1 123 ? -8.488 7.110 -48.232 1.00 43.94 123 SER A C 1
ATOM 945 O O . SER A 1 123 ? -7.633 7.801 -48.786 1.00 43.94 123 SER A O 1
ATOM 947 N N . LEU A 1 124 ? -9.155 6.143 -48.858 1.00 45.00 124 LEU A N 1
ATOM 948 C CA . LEU A 1 124 ? -9.298 6.055 -50.307 1.00 45.00 124 LEU A CA 1
ATOM 949 C C . LEU A 1 124 ? -9.901 7.367 -50.835 1.00 45.00 124 LEU A C 1
ATOM 951 O O . LEU A 1 124 ? -11.036 7.709 -50.511 1.00 45.00 124 LEU A O 1
ATOM 955 N N . GLY A 1 125 ? -9.137 8.080 -51.658 1.00 40.19 125 GLY A N 1
ATOM 956 C CA . GLY A 1 125 ? -9.569 9.262 -52.395 1.00 40.19 125 GLY A CA 1
ATOM 957 C C . GLY A 1 125 ? -8.714 9.402 -53.658 1.00 40.19 125 GLY A C 1
ATOM 958 O O . GLY A 1 125 ? -7.493 9.485 -53.528 1.00 40.19 125 GLY A O 1
ATOM 959 N N . PRO A 1 126 ? -9.301 9.348 -54.866 1.00 42.47 126 PRO A N 1
ATOM 960 C CA . PRO A 1 126 ? -8.540 9.226 -56.100 1.00 42.47 126 PRO A CA 1
ATOM 961 C C . PRO A 1 126 ? -8.291 10.593 -56.769 1.00 42.47 126 PRO A C 1
ATOM 963 O O . PRO A 1 126 ? -9.143 11.475 -56.719 1.00 42.47 126 PRO A O 1
ATOM 966 N N . TRP A 1 127 ? -7.158 10.681 -57.475 1.00 44.22 127 TRP A N 1
ATOM 967 C CA . TRP A 1 127 ? -6.743 11.716 -58.442 1.00 44.22 127 TRP A CA 1
ATOM 968 C C . TRP A 1 127 ? -6.180 13.034 -57.899 1.00 44.22 127 TRP A C 1
ATOM 970 O O . TRP A 1 127 ? -6.927 13.931 -57.534 1.00 44.22 127 TRP A O 1
ATOM 980 N N . SER A 1 128 ? -4.861 13.206 -58.058 1.00 40.56 128 SER A N 1
ATOM 981 C CA . SER A 1 128 ? -4.296 14.379 -58.751 1.00 40.56 128 SER A CA 1
ATOM 982 C C . SER A 1 128 ? -2.766 14.299 -58.832 1.00 40.56 128 SER A C 1
ATOM 984 O O . SER A 1 128 ? -2.086 14.662 -57.878 1.00 40.56 128 SER A O 1
ATOM 986 N N . HIS A 1 129 ? -2.227 13.886 -59.983 1.00 42.38 129 HIS A N 1
ATOM 987 C CA . HIS A 1 129 ? -1.301 14.748 -60.730 1.00 42.38 129 HIS A CA 1
ATOM 988 C C . HIS A 1 129 ? -1.095 14.245 -62.170 1.00 42.38 129 HIS A C 1
ATOM 990 O O . HIS A 1 129 ?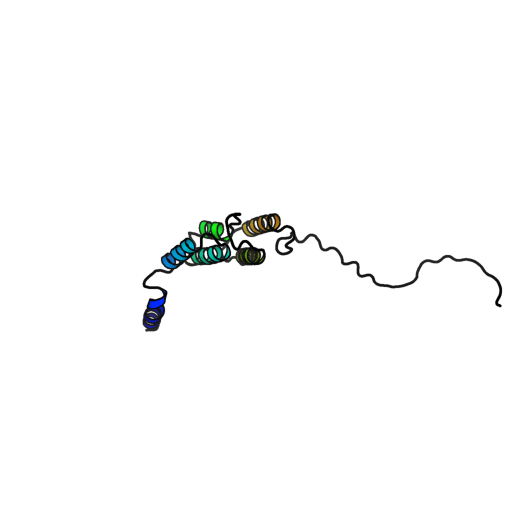 -0.413 13.259 -62.422 1.00 42.38 129 HIS A O 1
ATOM 996 N N . VAL A 1 130 ? -1.778 14.936 -63.083 1.00 40.03 130 VAL A N 1
ATOM 997 C CA . VAL A 1 130 ? -1.325 15.441 -64.389 1.00 40.03 130 VAL A CA 1
ATOM 998 C C . VAL A 1 130 ? -0.071 14.796 -64.998 1.00 40.03 130 VAL A C 1
ATOM 1000 O O . VAL A 1 130 ? 1.043 15.059 -64.552 1.00 40.03 130 VAL A O 1
ATOM 1003 N N . LEU A 1 131 ? -0.262 14.116 -66.133 1.00 42.00 131 LEU A N 1
ATOM 1004 C CA . LEU A 1 131 ? 0.635 14.218 -67.284 1.00 42.00 131 LEU A CA 1
ATOM 1005 C C . LEU A 1 131 ? -0.212 14.537 -68.520 1.00 42.00 131 LEU A C 1
ATOM 1007 O O . LEU A 1 131 ? -0.956 13.712 -69.044 1.00 42.00 131 LEU A O 1
ATOM 1011 N N . GLU A 1 132 ? -0.113 15.799 -68.905 1.00 37.56 132 GLU A N 1
ATOM 1012 C CA . GLU A 1 132 ? -0.464 16.360 -70.198 1.00 37.56 132 GLU A CA 1
ATOM 1013 C C . GLU A 1 132 ? 0.363 15.671 -71.293 1.00 37.56 132 GLU A C 1
ATOM 1015 O O . GLU A 1 132 ? 1.593 15.684 -71.216 1.00 37.56 132 GLU A O 1
ATOM 1020 N N . SER A 1 133 ? -0.281 15.105 -72.316 1.00 37.88 133 SER A N 1
ATOM 1021 C CA . SER A 1 133 ? -0.035 15.459 -73.727 1.00 37.88 133 SER A CA 1
ATOM 1022 C C . SER A 1 133 ? -0.587 14.422 -74.708 1.00 37.88 133 SER A C 1
ATOM 1024 O O . SER A 1 133 ? -0.321 13.230 -74.607 1.00 37.88 133 SER A O 1
ATOM 1026 N N . GLN A 1 134 ? -1.255 14.984 -75.715 1.00 38.28 134 GLN A N 1
ATOM 1027 C CA . GLN A 1 134 ? -1.350 14.546 -77.108 1.00 38.28 134 GLN A CA 1
ATOM 1028 C C . GLN A 1 134 ? -2.161 13.297 -77.474 1.00 38.28 134 GLN A C 1
ATOM 1030 O O . GLN A 1 134 ? -1.723 12.159 -77.393 1.00 38.28 134 GLN A O 1
ATOM 1035 N N . GLU A 1 135 ? -3.349 13.613 -77.994 1.00 41.06 135 GLU A N 1
ATOM 1036 C CA . GLU A 1 135 ? -3.769 13.327 -79.370 1.00 41.06 135 GLU A CA 1
ATOM 1037 C C . GLU A 1 135 ? -3.518 11.917 -79.937 1.00 41.06 135 GLU A C 1
ATOM 1039 O O . GLU A 1 135 ? -2.399 11.505 -80.226 1.00 41.06 135 GLU A O 1
ATOM 1044 N N . ASN A 1 136 ? -4.643 11.334 -80.355 1.00 39.59 136 ASN A N 1
ATOM 1045 C CA . ASN A 1 136 ? -4.886 10.848 -81.715 1.00 39.59 136 ASN A CA 1
ATOM 1046 C C . ASN A 1 136 ? -5.150 9.339 -81.870 1.00 39.59 136 ASN A C 1
ATOM 1048 O O . ASN A 1 136 ? -4.300 8.490 -81.634 1.00 39.59 136 ASN A O 1
ATOM 1052 N N . CYS A 1 137 ? -6.321 9.100 -82.470 1.00 43.00 137 CYS A N 1
ATOM 1053 C CA . CYS A 1 137 ? -6.645 8.067 -83.454 1.00 43.00 137 CYS A CA 1
ATOM 1054 C C . CYS A 1 137 ? -7.249 6.710 -83.032 1.00 43.00 137 CYS A C 1
ATOM 1056 O O . CYS A 1 137 ? -6.553 5.748 -82.738 1.00 43.00 137 CYS A O 1
ATOM 1058 N N . VAL A 1 138 ? -8.565 6.656 -83.304 1.00 43.12 138 VAL A N 1
ATOM 1059 C CA . VAL A 1 138 ? -9.306 5.639 -84.086 1.00 43.12 138 VAL A CA 1
ATOM 1060 C C . VAL A 1 138 ? -9.946 4.471 -83.325 1.00 43.12 138 VAL A C 1
ATOM 1062 O O . VAL A 1 138 ? -9.304 3.525 -82.888 1.00 43.12 138 VAL A O 1
ATOM 1065 N N . SER A 1 139 ? -11.282 4.524 -83.290 1.00 47.47 139 SER A N 1
ATOM 1066 C CA . SER A 1 139 ? -12.188 3.383 -83.157 1.00 47.47 139 SER A CA 1
ATOM 1067 C C . SER A 1 139 ? -12.066 2.437 -84.356 1.00 47.47 139 SER A C 1
ATOM 1069 O O . SER A 1 139 ? -12.223 2.890 -85.489 1.00 47.47 139 SER A O 1
ATOM 1071 N N . ASN A 1 140 ? -11.860 1.141 -84.116 1.00 40.94 140 ASN A N 1
ATOM 1072 C CA . ASN A 1 140 ? -12.878 0.086 -84.272 1.00 40.94 140 ASN A CA 1
ATOM 1073 C C . ASN A 1 140 ? -12.288 -1.266 -83.847 1.00 40.94 140 ASN A C 1
ATOM 1075 O O . ASN A 1 140 ? -11.233 -1.636 -84.406 1.00 40.94 140 ASN A O 1
#

Radius of gyration: 29.03 Å; chains: 1; bounding box: 38×31×107 Å

Organism: NCBI:txid38151

pLDDT: mean 84.43, std 21.1, range [37.56, 98.38]

Secondary structure (DSSP, 8-state):
-HHHH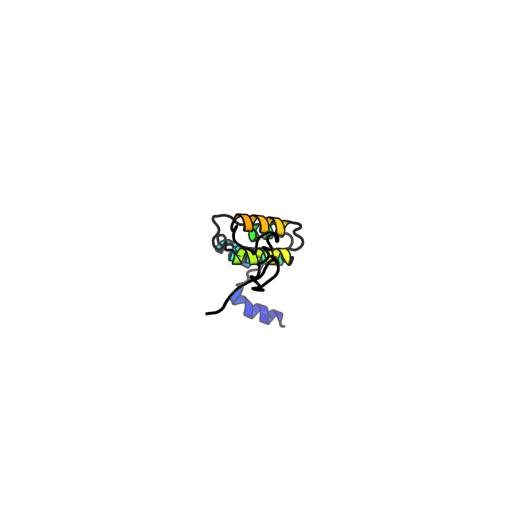HHHHHHHHHTT--HHHHHHHHHHHTTTBHHHHHHHHHHHHHH-GGGHHHHHHHHT---TT-BT--HHHHHHHHHHHHTTTTS--TTHHHHHHHHHHHH-TT-GGGS-S---------------------------

Foldseek 3Di:
DVVVVCCVVCCVVCVPPDLVRVLVVQCVVQVQALQSQLVSLLSVCVVPVVCLVVSLCSNLDPDPSHHNNDPVSLLVSLVCVVVCSSPDPDCVSLVSLVVNCVVPVPDPSSDDPDDPPPPPDPPDDDDDDDDDDDDDDDDD